Protein AF-A0A699SGE6-F1 (afdb_monomer)

Solvent-accessible surface area (backbone atoms only — not comparable to full-atom values): 4072 Å² total; per-residue (Å²): 137,83,82,82,80,80,78,87,82,73,78,80,85,60,73,80,73,89,62,66,78,88,76,54,52,73,66,56,52,51,52,50,53,50,51,50,50,54,51,52,50,52,53,49,51,54,51,51,52,51,50,52,53,51,52,54,54,52,56,62,71,78,105

Organism: Tanacetum cinerariifolium (NCBI:txid118510)

pLDDT: mean 81.61, std 15.07, range [50.16, 97.25]

Mean predicted aligned error: 11.99 Å

Structure (mmCIF, N/CA/C/O backbone):
data_AF-A0A699SGE6-F1
#
_entry.id   AF-A0A699SGE6-F1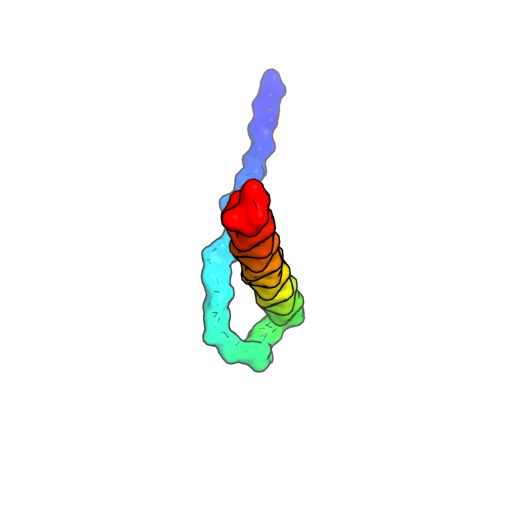
#
loop_
_atom_site.group_PDB
_atom_site.id
_atom_site.type_symbol
_atom_site.label_atom_id
_atom_site.label_alt_id
_atom_site.label_comp_id
_atom_site.label_asym_id
_atom_site.label_entity_id
_atom_site.label_seq_id
_atom_site.pdbx_PDB_ins_code
_atom_site.Cartn_x
_atom_site.Cartn_y
_atom_site.Cartn_z
_atom_site.occupancy
_atom_site.B_iso_or_equiv
_atom_site.auth_seq_id
_atom_site.auth_comp_id
_atom_site.auth_asym_id
_atom_site.auth_atom_id
_atom_site.pdbx_PDB_model_num
ATOM 1 N N . VAL A 1 1 ? 12.582 43.463 -8.578 1.00 58.41 1 VAL A N 1
ATOM 2 C CA . VAL A 1 1 ? 12.347 42.470 -9.652 1.00 58.41 1 VAL A CA 1
ATOM 3 C C . VAL A 1 1 ? 12.454 41.093 -9.024 1.00 58.41 1 VAL A C 1
ATOM 5 O O . VAL A 1 1 ? 13.536 40.736 -8.586 1.00 58.41 1 VAL A O 1
ATOM 8 N N . VAL A 1 2 ? 11.339 40.379 -8.871 1.00 50.16 2 VAL A N 1
ATOM 9 C CA . VAL A 1 2 ? 11.329 38.996 -8.366 1.00 50.16 2 VAL A CA 1
ATOM 10 C C . VAL A 1 2 ? 11.146 38.095 -9.579 1.00 50.16 2 VAL A C 1
ATOM 12 O O . VAL A 1 2 ? 10.155 38.228 -10.293 1.00 50.16 2 VAL A O 1
ATOM 15 N N . ALA A 1 3 ? 12.126 37.237 -9.854 1.00 68.38 3 ALA A N 1
ATOM 16 C CA . ALA A 1 3 ? 12.026 36.259 -10.926 1.00 68.38 3 ALA A CA 1
ATOM 17 C C . ALA A 1 3 ? 11.062 35.147 -10.495 1.00 68.38 3 ALA A C 1
ATOM 19 O O . ALA A 1 3 ? 11.283 34.481 -9.484 1.00 68.38 3 ALA A O 1
ATOM 20 N N . GLN A 1 4 ? 9.989 34.950 -11.261 1.00 62.03 4 GLN A N 1
ATOM 21 C CA . GLN A 1 4 ? 9.180 33.742 -11.162 1.00 62.03 4 GLN A CA 1
ATOM 22 C C . GLN A 1 4 ? 9.995 32.560 -11.691 1.00 62.03 4 GLN A C 1
ATOM 24 O O . GLN A 1 4 ? 10.340 32.509 -12.871 1.00 62.03 4 GLN A O 1
ATOM 29 N N . VAL A 1 5 ? 10.266 31.588 -10.826 1.00 65.06 5 VAL A N 1
ATOM 30 C CA . VAL A 1 5 ? 10.701 30.256 -11.248 1.00 65.06 5 VAL A CA 1
ATOM 31 C C . VAL A 1 5 ? 9.438 29.464 -11.565 1.00 65.06 5 VAL A C 1
ATOM 33 O O . VAL A 1 5 ? 8.674 29.110 -10.671 1.00 65.06 5 VAL A O 1
ATOM 36 N N . SER A 1 6 ? 9.190 29.225 -12.852 1.00 66.38 6 SER A N 1
ATOM 37 C CA . SER A 1 6 ? 8.114 28.332 -13.281 1.00 66.38 6 SER A CA 1
ATOM 38 C C . SER A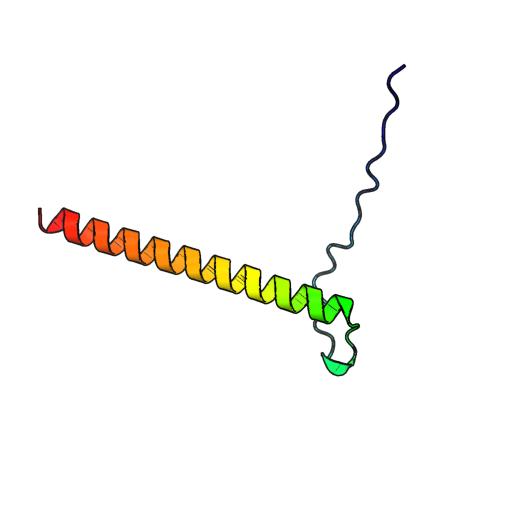 1 6 ? 8.498 26.896 -12.936 1.00 66.38 6 SER A C 1
ATOM 40 O O . SER A 1 6 ? 9.422 26.332 -13.519 1.00 66.38 6 SER A O 1
ATOM 42 N N . PHE A 1 7 ? 7.788 26.300 -11.982 1.00 55.69 7 PHE A N 1
ATOM 43 C CA . PHE A 1 7 ? 7.853 24.866 -11.741 1.00 55.69 7 PHE A CA 1
ATOM 44 C C . PHE A 1 7 ? 7.070 24.187 -12.867 1.00 55.69 7 PHE A C 1
ATOM 46 O O . PHE A 1 7 ? 5.840 24.198 -12.869 1.00 55.69 7 PHE A O 1
ATOM 53 N N . ALA A 1 8 ? 7.771 23.658 -13.870 1.00 57.44 8 ALA A N 1
ATOM 54 C CA . ALA A 1 8 ? 7.164 22.873 -14.938 1.00 57.44 8 ALA A CA 1
ATOM 55 C C . ALA A 1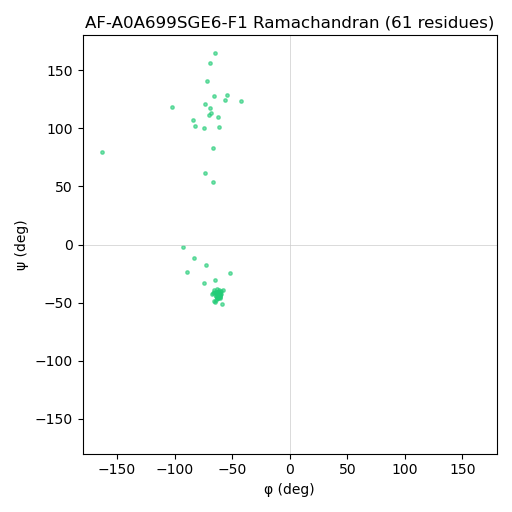 8 ? 6.627 21.554 -14.355 1.00 57.44 8 ALA A C 1
ATOM 57 O O . ALA A 1 8 ? 7.292 20.521 -14.351 1.00 57.44 8 ALA A O 1
ATOM 58 N N . GLY A 1 9 ? 5.423 21.613 -13.793 1.00 59.16 9 GLY A N 1
ATOM 59 C CA . GLY A 1 9 ? 4.694 20.460 -13.302 1.00 59.16 9 GLY A CA 1
ATOM 60 C C . GLY A 1 9 ? 3.972 19.771 -14.447 1.00 59.16 9 GLY A C 1
ATOM 61 O O . GLY A 1 9 ? 2.902 20.214 -14.849 1.00 59.16 9 GLY A O 1
ATOM 62 N N . THR A 1 10 ? 4.522 18.664 -14.943 1.00 51.69 10 THR A N 1
ATOM 63 C CA . THR A 1 10 ? 3.722 17.504 -15.375 1.00 51.69 10 THR A CA 1
ATOM 64 C C . THR A 1 10 ? 4.622 16.274 -15.486 1.00 51.69 10 THR A C 1
ATOM 66 O O . THR A 1 10 ? 5.043 15.866 -16.563 1.00 51.69 10 THR A O 1
ATOM 69 N N . ALA A 1 11 ? 4.917 15.643 -14.347 1.00 59.66 11 ALA A N 1
ATOM 70 C CA . ALA A 1 11 ? 5.141 14.204 -14.382 1.00 59.66 11 ALA A CA 1
ATOM 71 C C . ALA A 1 11 ? 3.790 13.575 -14.757 1.00 59.66 11 ALA A C 1
ATOM 73 O O . ALA A 1 11 ? 2.782 13.932 -14.135 1.00 59.66 11 ALA A O 1
ATOM 74 N N . PRO A 1 12 ? 3.709 12.707 -15.777 1.00 55.88 12 PRO A N 1
ATOM 75 C CA . PRO A 1 12 ? 2.456 12.067 -16.107 1.00 55.88 12 PRO A CA 1
ATOM 76 C C . PRO A 1 12 ? 2.044 11.227 -14.902 1.00 55.88 12 PRO A C 1
ATOM 78 O O . PRO A 1 12 ? 2.616 10.173 -14.632 1.00 55.88 12 PRO A O 1
ATOM 81 N N . ASN A 1 13 ? 0.992 11.668 -14.215 1.00 59.75 13 ASN A N 1
ATOM 82 C CA . ASN A 1 13 ? 0.126 10.793 -13.437 1.00 59.75 13 ASN A CA 1
ATOM 83 C C . ASN A 1 13 ? -0.621 9.873 -14.420 1.00 59.75 13 ASN A C 1
ATOM 85 O O . ASN A 1 13 ? -1.847 9.838 -14.462 1.00 59.75 13 ASN A O 1
ATOM 89 N N . ALA A 1 14 ? 0.120 9.171 -15.278 1.00 55.53 14 ALA A N 1
ATOM 90 C CA . ALA A 1 14 ? -0.408 8.061 -16.024 1.00 55.53 14 ALA A CA 1
ATOM 91 C C . ALA A 1 14 ? -0.666 6.983 -14.979 1.00 55.53 14 ALA A C 1
ATOM 93 O O . ALA A 1 14 ? 0.258 6.467 -14.344 1.00 55.53 14 ALA A O 1
ATOM 94 N N . ILE A 1 15 ? -1.945 6.675 -14.777 1.00 58.69 15 ILE A N 1
ATOM 95 C CA . ILE A 1 15 ? -2.364 5.405 -14.192 1.00 58.69 15 ILE A CA 1
ATOM 96 C C . ILE A 1 15 ? -1.480 4.345 -14.856 1.00 58.69 15 ILE A C 1
ATOM 98 O O . ILE A 1 15 ? -1.435 4.335 -16.087 1.00 58.69 15 ILE A O 1
ATOM 102 N N . PRO A 1 16 ? -0.724 3.520 -14.106 1.00 61.28 16 PRO A N 1
ATOM 103 C CA . PRO A 1 16 ? 0.176 2.562 -14.718 1.00 61.28 16 PRO A CA 1
ATOM 104 C C . PRO A 1 16 ? -0.680 1.622 -15.554 1.00 61.28 16 PRO A C 1
ATOM 106 O O . PRO A 1 16 ? -1.356 0.744 -15.015 1.00 61.28 16 PRO A O 1
ATOM 109 N N . THR A 1 17 ? -0.697 1.846 -16.866 1.00 62.31 17 THR A N 1
ATOM 110 C CA . THR A 1 17 ? -1.471 1.052 -17.805 1.00 62.31 17 THR A CA 1
ATOM 111 C C . THR A 1 17 ? -1.014 -0.381 -17.592 1.00 62.31 17 THR A C 1
ATOM 113 O O . THR A 1 17 ? 0.191 -0.668 -17.558 1.00 62.31 17 THR A O 1
ATOM 116 N N . LEU A 1 18 ? -1.953 -1.282 -17.309 1.00 64.06 18 LEU A N 1
ATOM 117 C CA . LEU A 1 18 ? -1.676 -2.686 -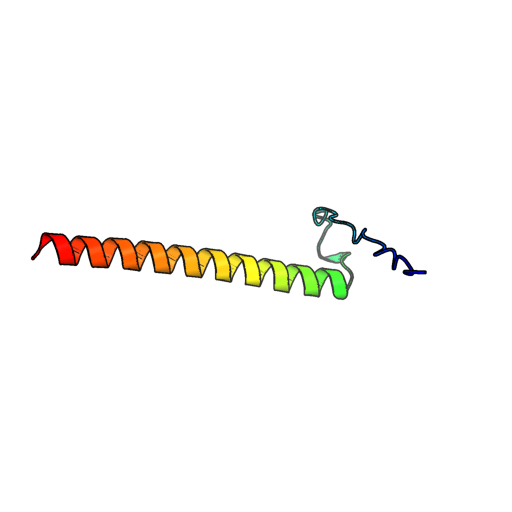17.020 1.00 64.06 18 LEU A CA 1
ATOM 118 C C . LEU A 1 18 ? -1.297 -3.405 -18.326 1.00 64.06 18 LEU A C 1
ATOM 120 O O . LEU A 1 18 ? -1.993 -4.293 -18.791 1.00 64.06 18 LEU A O 1
ATOM 124 N N . ASN A 1 19 ? -0.205 -2.971 -18.949 1.00 71.19 19 ASN A N 1
ATOM 125 C CA . ASN A 1 19 ? 0.431 -3.663 -20.056 1.00 71.19 19 ASN A CA 1
ATOM 126 C C . ASN A 1 19 ? 1.061 -4.957 -19.530 1.00 71.19 19 ASN A C 1
ATOM 128 O O . ASN A 1 19 ? 1.412 -5.034 -18.347 1.00 71.19 19 ASN A O 1
ATOM 132 N N . ASP A 1 20 ? 1.248 -5.943 -20.404 1.00 80.00 20 ASP A N 1
ATOM 133 C CA . ASP A 1 20 ? 1.907 -7.203 -20.054 1.00 80.00 20 ASP A CA 1
ATOM 134 C C . ASP A 1 20 ? 3.300 -6.934 -19.423 1.00 80.00 20 ASP A C 1
ATOM 136 O O . ASP A 1 20 ? 4.100 -6.184 -20.001 1.00 80.00 20 ASP A O 1
ATOM 140 N N . PRO A 1 21 ? 3.613 -7.521 -18.245 1.00 80.25 21 PRO A N 1
ATOM 141 C CA . PRO A 1 21 ? 4.893 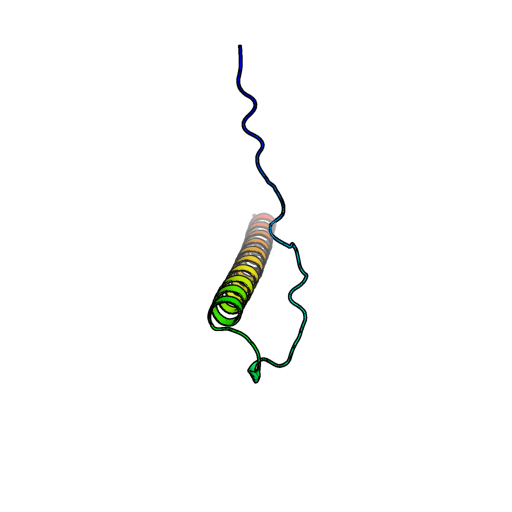-7.349 -17.550 1.00 80.25 21 PRO A CA 1
ATOM 142 C C . PRO A 1 21 ? 6.148 -7.614 -18.386 1.00 80.25 21 PRO A C 1
ATOM 144 O O . PRO A 1 21 ? 7.229 -7.096 -18.070 1.00 80.25 21 PRO A O 1
ATOM 147 N N . LYS A 1 22 ? 6.025 -8.418 -19.447 1.00 83.31 22 LYS A N 1
ATOM 148 C CA . LYS A 1 22 ? 7.113 -8.744 -20.369 1.00 83.31 22 LYS A CA 1
ATOM 149 C C . LYS A 1 22 ? 7.600 -7.524 -21.151 1.00 83.31 22 LYS A C 1
ATOM 151 O O . LYS A 1 22 ? 8.793 -7.454 -21.433 1.00 83.31 22 LYS A O 1
ATOM 156 N N . PHE A 1 23 ? 6.727 -6.554 -21.432 1.00 86.62 23 PHE A N 1
ATOM 157 C CA . PHE A 1 23 ? 7.072 -5.348 -22.196 1.00 86.62 23 PHE A CA 1
ATOM 158 C C . PHE A 1 23 ? 7.504 -4.158 -21.334 1.00 86.62 23 PHE A C 1
ATOM 160 O O . PHE A 1 23 ? 7.846 -3.114 -21.879 1.00 86.62 23 PHE A O 1
ATOM 167 N N . TRP A 1 24 ? 7.504 -4.278 -20.003 1.00 85.56 24 TRP A N 1
ATOM 168 C CA . TRP A 1 24 ? 7.907 -3.153 -19.158 1.00 85.56 24 TRP A CA 1
ATOM 169 C C . TRP A 1 24 ? 9.411 -2.893 -19.232 1.00 85.56 24 TRP A C 1
ATOM 171 O O . TRP A 1 24 ? 10.231 -3.822 -19.165 1.00 85.56 24 TRP A O 1
ATOM 181 N N . SER A 1 25 ? 9.756 -1.607 -19.248 1.00 88.62 25 SER A N 1
ATOM 182 C CA . SER A 1 25 ? 11.121 -1.125 -19.047 1.00 88.62 25 SER A CA 1
ATOM 183 C C . SER A 1 25 ? 11.627 -1.431 -17.627 1.00 88.62 25 SER A C 1
ATOM 185 O O . SER A 1 25 ? 10.863 -1.756 -16.709 1.00 88.62 25 SER A O 1
ATOM 187 N N . ALA A 1 26 ? 12.943 -1.335 -17.423 1.00 90.25 26 ALA A N 1
ATOM 188 C CA . ALA A 1 26 ? 13.556 -1.558 -16.113 1.00 90.25 26 ALA A CA 1
ATOM 189 C C . ALA A 1 26 ? 13.061 -0.549 -15.055 1.00 90.25 26 ALA A C 1
ATOM 191 O O . ALA A 1 26 ? 12.771 -0.938 -13.920 1.00 90.25 26 ALA A O 1
ATOM 192 N N . GLU A 1 27 ? 12.888 0.715 -15.445 1.00 88.56 27 GLU A N 1
ATOM 193 C CA . GLU A 1 27 ? 12.400 1.783 -14.566 1.00 88.56 27 GLU A CA 1
ATOM 194 C C . GLU A 1 27 ? 10.934 1.574 -14.162 1.00 88.56 27 GLU A C 1
ATOM 196 O O . GLU A 1 27 ? 10.591 1.680 -12.984 1.00 88.56 27 GLU A O 1
ATOM 201 N N . GLU A 1 28 ? 10.062 1.167 -15.090 1.00 87.44 28 GLU A N 1
ATOM 202 C CA . GLU A 1 28 ? 8.662 0.850 -14.765 1.00 87.44 28 GLU A CA 1
ATOM 203 C C . GLU A 1 28 ? 8.553 -0.345 -13.811 1.00 87.44 28 GLU A C 1
ATOM 205 O O . GLU A 1 28 ? 7.764 -0.322 -12.860 1.00 87.44 28 GLU A O 1
ATOM 210 N N . LYS A 1 29 ? 9.374 -1.384 -14.020 1.00 86.75 29 LYS A N 1
ATOM 211 C CA . LYS A 1 29 ? 9.445 -2.546 -13.117 1.00 86.75 29 LYS A CA 1
ATOM 212 C C . LYS A 1 29 ? 9.860 -2.126 -11.708 1.00 86.75 29 LYS A C 1
ATOM 214 O O . LYS A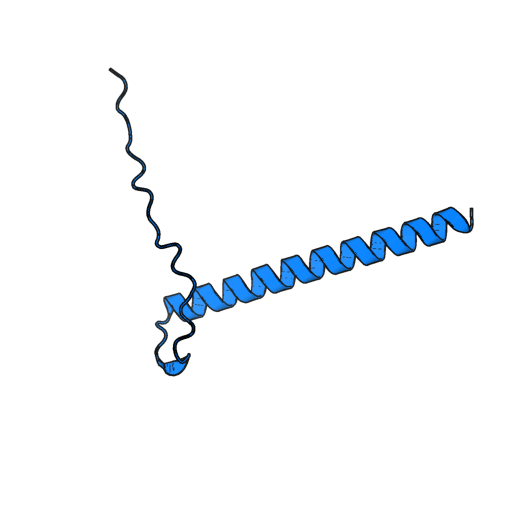 1 29 ? 9.270 -2.597 -10.732 1.00 86.75 29 LYS A O 1
ATOM 219 N N . LYS A 1 30 ? 10.853 -1.243 -11.591 1.00 89.62 30 LYS A N 1
ATOM 220 C CA . LYS A 1 30 ? 11.337 -0.716 -10.309 1.00 89.62 30 LYS A CA 1
ATOM 221 C C . LYS A 1 30 ? 10.261 0.115 -9.609 1.00 89.62 30 LYS A C 1
ATOM 223 O O . LYS A 1 30 ? 9.931 -0.164 -8.456 1.00 89.62 30 LYS A O 1
ATOM 228 N N . THR A 1 31 ? 9.649 1.055 -10.323 1.00 88.38 31 THR A N 1
ATOM 229 C CA . THR A 1 31 ? 8.602 1.932 -9.784 1.00 88.38 31 THR A CA 1
ATOM 230 C C . THR A 1 31 ? 7.376 1.145 -9.328 1.00 88.38 31 THR A C 1
ATOM 232 O O . THR A 1 31 ? 6.861 1.395 -8.239 1.00 88.38 31 THR A O 1
ATOM 235 N N . ARG A 1 32 ? 6.938 0.123 -10.078 1.00 86.75 32 ARG A N 1
ATOM 236 C CA . ARG A 1 32 ? 5.822 -0.735 -9.638 1.00 86.75 32 ARG A CA 1
ATOM 237 C C . ARG A 1 32 ? 6.150 -1.554 -8.395 1.00 86.75 32 ARG A C 1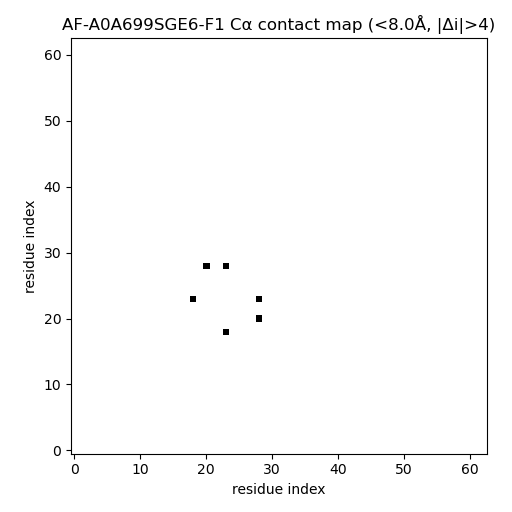
ATOM 239 O O . ARG A 1 32 ? 5.281 -1.698 -7.540 1.00 86.75 32 ARG A O 1
ATOM 246 N N . LYS A 1 33 ? 7.373 -2.083 -8.266 1.00 89.81 33 LYS A N 1
ATOM 247 C CA . LYS A 1 33 ? 7.795 -2.790 -7.043 1.00 89.81 33 LYS A CA 1
ATOM 248 C C . LYS A 1 33 ? 7.734 -1.863 -5.831 1.00 89.81 33 LYS A C 1
ATOM 250 O O . LYS A 1 33 ? 7.161 -2.248 -4.819 1.00 89.81 33 LYS A O 1
ATOM 255 N N . ILE A 1 34 ? 8.236 -0.635 -5.962 1.00 91.88 34 ILE A N 1
ATOM 256 C CA . ILE A 1 34 ? 8.173 0.376 -4.898 1.00 91.88 34 ILE A CA 1
ATOM 257 C C . ILE A 1 34 ? 6.719 0.736 -4.579 1.00 91.88 34 ILE A C 1
ATOM 259 O O . ILE A 1 34 ? 6.343 0.752 -3.413 1.00 91.88 34 ILE A O 1
ATOM 263 N N . ASN A 1 35 ? 5.873 0.949 -5.592 1.00 91.56 35 ASN A N 1
ATOM 264 C CA . ASN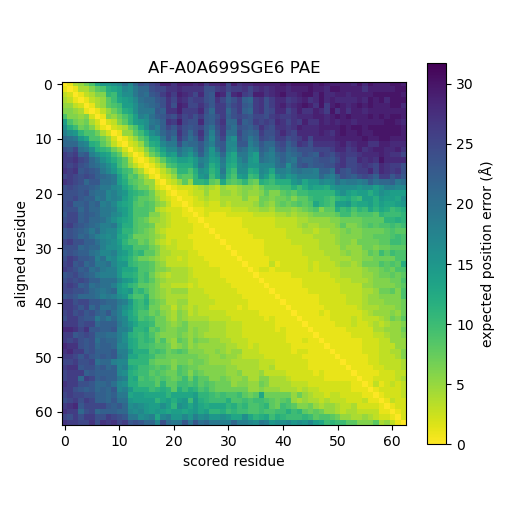 A 1 35 ? 4.459 1.261 -5.375 1.00 91.56 35 ASN A CA 1
ATOM 265 C C . ASN A 1 35 ? 3.722 0.115 -4.665 1.00 91.56 35 ASN A C 1
ATOM 267 O O . ASN A 1 35 ? 2.943 0.361 -3.746 1.00 91.56 35 ASN A O 1
ATOM 271 N N . ARG A 1 36 ? 4.004 -1.139 -5.045 1.00 90.50 36 ARG A N 1
ATOM 272 C CA . ARG A 1 36 ? 3.454 -2.321 -4.371 1.00 90.50 36 ARG A CA 1
ATOM 273 C C . ARG A 1 36 ? 3.911 -2.388 -2.916 1.00 90.50 36 ARG A C 1
ATOM 275 O O . ARG A 1 36 ? 3.073 -2.599 -2.051 1.00 90.50 36 ARG A O 1
ATOM 282 N N . LEU A 1 37 ? 5.198 -2.169 -2.645 1.00 95.69 37 LEU A N 1
ATOM 283 C CA . LEU A 1 37 ? 5.736 -2.151 -1.282 1.00 95.69 37 LEU A CA 1
ATOM 284 C C . LEU A 1 37 ? 5.115 -1.033 -0.441 1.00 95.69 37 LEU A C 1
ATOM 286 O O . LEU A 1 37 ? 4.662 -1.298 0.665 1.00 95.69 37 LEU A O 1
ATOM 290 N N . ALA A 1 38 ? 5.018 0.185 -0.977 1.00 95.38 38 ALA A N 1
ATOM 291 C CA . ALA A 1 38 ? 4.398 1.314 -0.288 1.00 95.38 38 ALA A CA 1
ATOM 292 C C . ALA A 1 38 ? 2.926 1.0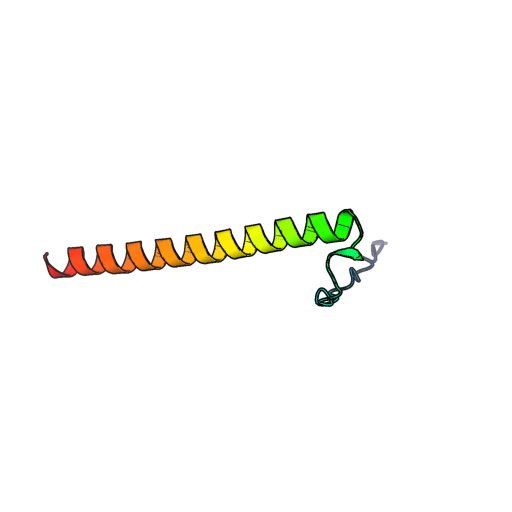33 0.058 1.00 95.38 38 ALA A C 1
ATOM 294 O O . ALA A 1 38 ? 2.497 1.297 1.177 1.00 95.38 38 ALA A O 1
ATOM 295 N N . ARG A 1 39 ? 2.164 0.429 -0.866 1.00 95.19 39 ARG A N 1
ATOM 296 C CA . ARG A 1 39 ? 0.780 -0.002 -0.603 1.00 95.19 39 ARG A CA 1
ATOM 297 C C . ARG A 1 39 ? 0.713 -1.092 0.461 1.00 95.19 39 ARG A C 1
ATOM 299 O O . ARG A 1 39 ? -0.127 -1.006 1.348 1.00 95.19 39 ARG A O 1
ATOM 306 N N . SER A 1 40 ? 1.585 -2.097 0.389 1.00 96.12 40 SER A N 1
ATOM 307 C CA . SER A 1 40 ? 1.646 -3.160 1.397 1.00 96.12 40 SER A CA 1
ATOM 308 C C . SER A 1 40 ? 1.977 -2.610 2.783 1.00 96.12 40 SER A C 1
ATOM 310 O O . SER A 1 40 ? 1.333 -3.004 3.746 1.00 96.12 40 SER A O 1
ATOM 312 N N . LEU A 1 41 ? 2.916 -1.666 2.885 1.00 96.38 41 LEU A N 1
ATOM 313 C CA . LEU A 1 41 ? 3.267 -1.013 4.147 1.00 96.38 41 LEU A CA 1
ATOM 314 C C . LEU A 1 41 ? 2.123 -0.157 4.691 1.00 96.38 41 LEU A C 1
ATOM 316 O O . LEU A 1 41 ? 1.840 -0.226 5.881 1.00 96.38 41 LEU A O 1
ATOM 320 N N . LEU A 1 42 ? 1.436 0.597 3.830 1.00 96.25 42 LEU A N 1
ATOM 321 C CA . LEU A 1 42 ? 0.265 1.375 4.233 1.00 96.25 42 LEU A CA 1
ATOM 322 C C . LEU A 1 42 ? -0.839 0.466 4.789 1.00 96.25 42 LEU A C 1
ATOM 324 O O . LEU A 1 42 ? -1.380 0.740 5.853 1.00 96.25 42 LEU A O 1
ATOM 328 N N . ILE A 1 43 ? -1.139 -0.638 4.100 1.00 96.69 43 ILE A N 1
ATOM 329 C CA . ILE A 1 43 ? -2.141 -1.613 4.555 1.00 96.69 43 ILE A CA 1
ATOM 330 C C . ILE A 1 43 ? -1.707 -2.260 5.874 1.00 96.69 43 ILE A C 1
ATOM 332 O O . ILE A 1 43 ? -2.529 -2.413 6.773 1.00 96.69 43 ILE A O 1
ATOM 336 N N . GLN A 1 44 ? -0.426 -2.612 6.010 1.00 96.25 44 GLN A N 1
ATOM 337 C CA . GLN A 1 44 ? 0.098 -3.205 7.238 1.00 96.25 44 GLN A CA 1
ATOM 338 C C . GLN A 1 44 ? 0.006 -2.238 8.423 1.00 96.25 44 GLN A C 1
ATOM 340 O O . GLN A 1 44 ? -0.417 -2.652 9.497 1.00 96.25 44 GLN A O 1
ATOM 345 N N . GLY A 1 45 ? 0.367 -0.965 8.230 1.00 97.00 45 GLY A N 1
ATOM 346 C CA . GLY A 1 45 ? 0.247 0.071 9.257 1.00 97.00 45 GLY A CA 1
ATOM 347 C C . GLY A 1 45 ? -1.199 0.235 9.716 1.00 97.00 45 GLY A C 1
ATOM 348 O O . GLY A 1 45 ? -1.482 0.070 10.895 1.00 97.00 45 GLY A O 1
ATOM 349 N N . LEU A 1 46 ? -2.128 0.401 8.768 1.00 97.19 46 LEU A N 1
ATOM 350 C CA . LEU A 1 46 ? -3.557 0.515 9.078 1.00 97.19 46 LEU A CA 1
ATOM 351 C C . LEU A 1 46 ? -4.099 -0.721 9.802 1.00 97.19 46 LEU A C 1
ATOM 353 O O . LEU A 1 46 ? -4.890 -0.593 10.732 1.00 97.19 46 LEU A O 1
ATOM 357 N N . SER A 1 47 ? -3.673 -1.922 9.402 1.00 97.06 47 SER A N 1
ATOM 358 C CA . SER A 1 47 ? -4.066 -3.145 10.101 1.00 97.06 47 SER A CA 1
ATOM 359 C C . SER A 1 47 ? -3.561 -3.147 11.543 1.00 97.06 47 SER A C 1
ATOM 361 O O . SER A 1 47 ? -4.315 -3.518 12.437 1.00 97.06 47 SER A O 1
ATOM 363 N N . ASN A 1 48 ? -2.311 -2.742 11.773 1.00 96.25 48 ASN A N 1
ATOM 364 C CA . ASN A 1 48 ? -1.722 -2.699 13.110 1.00 96.25 48 ASN A CA 1
ATOM 365 C C . ASN A 1 48 ? -2.423 -1.660 13.996 1.00 96.25 48 ASN A C 1
ATOM 367 O O . ASN A 1 48 ? -2.716 -1.948 15.154 1.00 96.25 48 ASN A O 1
ATOM 371 N N . ASP A 1 49 ? -2.743 -0.492 13.439 1.00 95.75 49 ASP A N 1
ATOM 372 C CA . ASP A 1 49 ? -3.457 0.572 14.145 1.00 95.75 49 ASP A CA 1
ATOM 373 C C . ASP A 1 49 ? -4.860 0.113 14.572 1.00 95.75 49 ASP A C 1
ATOM 375 O O . ASP A 1 49 ? -5.281 0.363 15.702 1.00 95.75 49 ASP A O 1
ATOM 379 N N . ILE A 1 50 ? -5.567 -0.623 13.702 1.00 97.25 50 ILE A N 1
ATOM 380 C CA . ILE A 1 50 ? -6.879 -1.205 14.023 1.00 97.25 50 ILE A CA 1
ATOM 381 C C . ILE A 1 50 ? -6.761 -2.225 15.160 1.00 97.25 50 ILE A C 1
ATOM 383 O O . ILE A 1 50 ? -7.558 -2.176 16.095 1.00 97.25 50 ILE A O 1
ATOM 387 N N . TYR A 1 51 ? -5.774 -3.126 15.112 1.00 96.12 51 TYR A N 1
ATOM 388 C CA . TYR A 1 51 ? -5.565 -4.097 16.191 1.00 96.12 51 TYR A CA 1
ATOM 389 C C . TYR A 1 51 ? -5.267 -3.409 17.528 1.00 96.12 51 TYR A C 1
ATOM 391 O O . TYR A 1 51 ? -5.877 -3.761 18.534 1.00 96.12 51 TYR A O 1
ATOM 399 N N . SER A 1 52 ? -4.405 -2.389 17.529 1.00 95.38 52 SER A N 1
ATOM 400 C CA . SER A 1 52 ? -4.079 -1.603 18.727 1.00 95.38 52 SER A CA 1
ATOM 401 C C . SER A 1 52 ? -5.308 -0.902 19.320 1.00 95.38 52 SER A C 1
ATOM 403 O O . SER A 1 52 ? -5.514 -0.905 20.536 1.00 95.38 52 SER A O 1
ATOM 405 N N . LEU A 1 53 ? -6.171 -0.344 18.464 1.00 95.31 53 LEU A N 1
ATOM 406 C CA . LEU A 1 53 ? -7.411 0.305 18.891 1.00 95.31 53 LEU A CA 1
ATOM 407 C C . LEU A 1 53 ? -8.384 -0.682 19.550 1.00 95.31 53 LEU A C 1
ATOM 409 O O . LEU A 1 53 ? -9.008 -0.347 20.557 1.00 95.31 53 LEU A O 1
ATOM 413 N N . VAL A 1 54 ? -8.521 -1.886 18.986 1.00 95.06 54 VAL A N 1
ATOM 414 C CA . VAL A 1 54 ? -9.396 -2.930 19.539 1.00 95.06 54 VAL A CA 1
ATOM 415 C C . VAL A 1 54 ? -8.884 -3.403 20.897 1.00 95.06 54 VAL A C 1
ATOM 417 O O . VAL A 1 54 ? -9.659 -3.407 21.850 1.00 95.06 54 VAL A O 1
ATOM 420 N N . ASP A 1 55 ? -7.593 -3.718 20.993 1.00 93.00 55 ASP A N 1
ATOM 421 C CA . ASP A 1 55 ? -6.931 -4.189 22.218 1.00 93.00 55 ASP A CA 1
ATOM 422 C C . ASP A 1 55 ? -7.016 -3.156 23.356 1.00 93.00 55 ASP A C 1
ATOM 424 O O . ASP A 1 55 ? -7.386 -3.466 24.491 1.00 93.00 55 ASP A O 1
ATOM 428 N N . SER A 1 56 ? -6.799 -1.879 23.026 1.00 92.69 56 SER A N 1
ATOM 429 C CA . SER A 1 56 ? -6.940 -0.773 23.983 1.00 92.69 56 SER A CA 1
ATOM 430 C C . SER A 1 56 ? -8.379 -0.622 24.488 1.00 92.69 56 SER A C 1
ATOM 432 O O . SER A 1 56 ? -8.605 -0.331 25.661 1.00 92.69 56 SER A O 1
ATOM 434 N N . ASN A 1 57 ? -9.371 -0.820 23.616 1.00 90.19 57 ASN A N 1
ATOM 435 C CA . ASN A 1 57 ? -10.784 -0.758 23.988 1.00 90.19 57 ASN A CA 1
ATOM 436 C C . ASN A 1 57 ? -11.240 -1.993 24.786 1.00 90.19 57 ASN A C 1
ATOM 438 O O . ASN A 1 57 ? -12.114 -1.861 25.637 1.00 90.19 57 ASN A O 1
ATOM 442 N N . GLU A 1 58 ? -10.688 -3.177 24.517 1.00 90.19 58 GLU A N 1
ATOM 443 C CA . GLU A 1 58 ? -10.929 -4.372 25.334 1.00 90.19 58 GLU A CA 1
ATOM 444 C C . GLU A 1 58 ? -10.380 -4.170 26.749 1.00 90.19 58 GLU A C 1
ATOM 446 O O . GLU A 1 58 ? -11.125 -4.308 27.718 1.00 90.19 58 GLU A O 1
ATOM 451 N N . THR A 1 59 ? -9.138 -3.690 26.858 1.00 86.44 59 THR A N 1
ATOM 452 C CA . THR A 1 59 ? -8.505 -3.348 28.142 1.00 86.44 59 THR A CA 1
ATOM 453 C C . THR A 1 59 ? -9.303 -2.293 28.919 1.00 86.44 59 THR A C 1
ATOM 455 O O . THR A 1 59 ? -9.448 -2.394 30.132 1.00 86.44 59 THR A O 1
ATOM 458 N N . ALA A 1 60 ? -9.865 -1.288 28.238 1.00 86.50 60 ALA A N 1
ATOM 459 C CA . ALA A 1 60 ? -10.663 -0.240 28.879 1.00 86.50 60 ALA A CA 1
ATOM 460 C C . ALA A 1 60 ? -12.052 -0.700 29.360 1.00 86.50 60 ALA A C 1
ATOM 462 O O . ALA A 1 60 ? -12.677 0.011 30.139 1.00 86.50 60 ALA A O 1
ATOM 463 N N . LYS A 1 61 ? -12.565 -1.835 28.870 1.00 83.62 61 LYS A N 1
ATOM 464 C CA . LYS A 1 61 ? -13.853 -2.403 29.309 1.00 83.62 61 LYS A CA 1
ATOM 465 C C . LYS A 1 61 ? -13.718 -3.345 30.501 1.00 83.62 61 LYS A C 1
ATOM 467 O O . LYS A 1 61 ? -14.714 -3.579 31.179 1.00 83.62 61 LYS A O 1
ATOM 472 N N . ASP A 1 62 ? -12.532 -3.914 30.694 1.00 81.69 62 ASP A N 1
ATOM 473 C CA . ASP A 1 62 ? -12.203 -4.779 31.833 1.00 81.69 62 ASP A CA 1
ATOM 474 C C . ASP A 1 62 ? -11.797 -3.976 33.087 1.00 81.69 62 ASP A C 1
ATOM 476 O O . ASP A 1 62 ? -11.732 -4.526 34.185 1.00 81.69 62 ASP A O 1
ATOM 480 N N . LEU A 1 63 ? -11.558 -2.667 32.928 1.00 78.12 63 LEU A N 1
ATOM 481 C CA . LEU A 1 63 ? -11.231 -1.713 33.993 1.00 78.12 63 LEU A CA 1
ATOM 482 C C . LEU A 1 63 ? -12.475 -0.967 34.502 1.00 78.12 63 LEU A C 1
ATOM 484 O O . LEU A 1 63 ? -12.580 -0.791 35.738 1.00 78.12 63 LEU A O 1
#

Secondary structure (DSSP, 8-state):
-PPP----------------GGG--HHHHHHHHHHHHHHHHHHHHHHHHHHHHHHHHHHHHH-

Sequence (63 aa):
VVAQVSFAGTAPNAIPTLNDPKFWSAEEKKTRKINRLARSLLIQGLSNDIYSLVDSNETAKDL

Foldseek 3Di:
DDDDDDPPDDPDPPPPPPDPPVPDDPVSVVVVVVVVVVVVVVVVVVVVVVVVVVVVVVVVVVD

Radius of gyration: 21.5 Å; Cα contacts (8 Å, |Δi|>4): 3; chains: 1; bounding box: 27×51×56 Å